Protein AF-A0A410H538-F1 (afdb_monomer)

pLDDT: mean 91.06, std 11.95, range [31.89, 98.12]

Radius of gyration: 16.41 Å; Cα contacts (8 Å, |Δi|>4): 122; chains: 1; bounding box: 39×32×47 Å

Organism: NCBI:txid265883

Foldseek 3Di:
DDDPPPLQFCLLLVPADPLCNVLLVCCLPPHDLVLLVVCLVPNNDPVSCVVHVDDRVSSNSSSLSSNLRNLLVDDDALVDDPVVLVVSVQSLCVSVVNHPDDLVVSLVVAVPRGVSSNVSSVSSVVSVVVVVVVCVVVVVD

Solvent-accessible surface area (backbone atoms only — not comparable to full-atom values): 8224 Å² total; per-residue (Å²): 132,88,74,93,72,90,55,60,34,55,54,54,57,69,70,46,60,79,91,46,48,66,62,36,51,50,49,58,73,76,47,54,71,71,53,47,52,46,27,66,74,76,48,70,54,67,84,58,51,78,74,47,101,67,56,74,70,56,51,46,55,42,41,26,24,40,48,50,27,57,56,46,65,59,85,71,47,82,87,54,55,69,69,57,54,53,48,53,51,50,50,48,22,46,51,70,73,41,70,84,57,52,70,69,54,56,38,66,76,30,47,86,80,32,55,50,48,31,51,51,52,49,46,47,51,53,40,54,51,49,53,53,52,55,34,41,76,67,68,77,99

Nearest PDB structures (foldseek):
  7ep2-assembly1_B  TM=2.975E-01  e=7.327E+00  Homo sapiens

Mean predicted aligned error: 4.79 Å

Sequence (141 aa):
MPGRNHTVEAGFLDALPASYRDAAADLLHFYRLSQLLDMRQNGVYPEVQDRFDLKPIQWFEILDAVILTKVSYFDVTTQMSPKHINKLLEITAFALHHPGAPLSEIYQLVEKDYHFFADWLKQVQEVRMEFVKHAKAKGLL

Structure (mmCIF, N/CA/C/O backbone):
data_AF-A0A410H538-F1
#
_entry.id   AF-A0A410H538-F1
#
loop_
_atom_site.group_PDB
_atom_site.id
_atom_site.type_symbol
_atom_site.label_atom_id
_atom_site.label_alt_id
_atom_site.label_comp_id
_atom_site.label_asym_id
_atom_site.label_entity_id
_atom_site.label_seq_id
_atom_site.pdbx_PDB_ins_code
_atom_site.Cartn_x
_atom_site.Cartn_y
_atom_site.Cartn_z
_atom_site.occupancy
_atom_site.B_iso_or_equiv
_atom_site.auth_seq_id
_atom_site.auth_comp_id
_atom_site.auth_asym_id
_atom_site.auth_atom_id
_atom_site.pdbx_PDB_model_num
ATOM 1 N N . MET A 1 1 ? -20.141 -11.905 -9.311 1.00 31.89 1 MET A N 1
ATOM 2 C CA . MET A 1 1 ? -20.640 -10.512 -9.339 1.00 31.89 1 MET A CA 1
ATOM 3 C C . MET A 1 1 ? -19.445 -9.595 -9.148 1.00 31.89 1 MET A C 1
ATOM 5 O O . MET A 1 1 ? -18.762 -9.789 -8.149 1.00 31.89 1 MET A O 1
ATOM 9 N N . PRO A 1 2 ? -19.130 -8.677 -10.074 1.00 41.00 2 PRO A N 1
ATOM 10 C CA . PRO A 1 2 ? -18.064 -7.709 -9.848 1.00 41.00 2 PRO A CA 1
ATOM 11 C C . PRO A 1 2 ? -18.558 -6.666 -8.832 1.00 41.00 2 PRO A C 1
ATOM 13 O O . PRO A 1 2 ? -19.659 -6.131 -8.970 1.00 41.00 2 PRO A O 1
ATOM 16 N N . GLY A 1 3 ? -17.791 -6.477 -7.757 1.00 36.59 3 GLY A N 1
ATOM 17 C CA . GLY A 1 3 ? -18.107 -5.565 -6.657 1.00 36.59 3 GLY A CA 1
ATOM 18 C C . GLY A 1 3 ? -18.143 -4.105 -7.112 1.00 36.59 3 GLY A C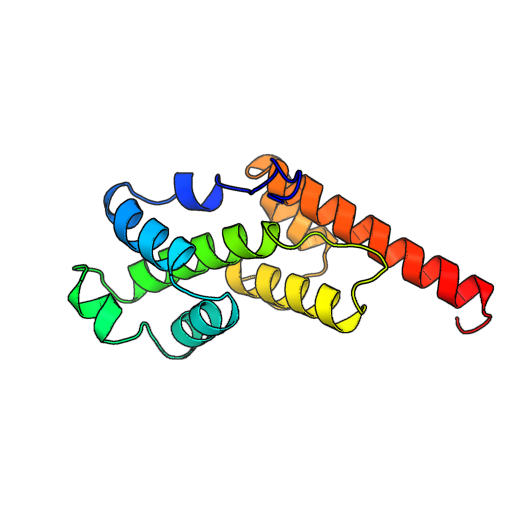 1
ATOM 19 O O . GLY A 1 3 ? -17.410 -3.703 -8.009 1.00 36.59 3 GLY A O 1
ATOM 20 N N . ARG A 1 4 ? -19.012 -3.311 -6.484 1.00 40.41 4 ARG A N 1
ATOM 21 C CA . ARG A 1 4 ? -19.274 -1.893 -6.783 1.00 40.41 4 ARG A CA 1
ATOM 22 C C . ARG A 1 4 ? -18.212 -0.930 -6.219 1.00 40.41 4 ARG A C 1
ATOM 24 O O . ARG A 1 4 ? -18.570 0.161 -5.793 1.00 40.41 4 ARG A O 1
ATOM 31 N N . ASN A 1 5 ? -16.931 -1.291 -6.231 1.00 45.12 5 ASN A N 1
ATOM 32 C CA . ASN A 1 5 ? -15.869 -0.362 -5.833 1.00 45.12 5 ASN A CA 1
ATOM 33 C C . ASN A 1 5 ? -15.210 0.208 -7.088 1.00 45.12 5 ASN A C 1
ATOM 35 O O . ASN A 1 5 ? -14.296 -0.383 -7.651 1.00 45.12 5 ASN A O 1
ATOM 39 N N . HIS A 1 6 ? -15.703 1.362 -7.538 1.00 47.62 6 HIS A N 1
ATOM 40 C CA . HIS A 1 6 ? -15.057 2.181 -8.571 1.00 47.62 6 HIS A CA 1
ATOM 41 C C . HIS A 1 6 ? -13.942 3.086 -7.997 1.00 47.62 6 HIS A C 1
ATOM 43 O O . HIS A 1 6 ? -13.542 4.043 -8.646 1.00 47.62 6 HIS A O 1
ATOM 49 N N . THR A 1 7 ? -13.455 2.817 -6.783 1.00 58.62 7 THR A N 1
ATOM 50 C CA . THR A 1 7 ? -12.530 3.676 -6.016 1.00 58.62 7 THR A CA 1
ATOM 51 C C . THR A 1 7 ? -11.195 2.985 -5.745 1.00 58.62 7 THR A C 1
ATOM 53 O O . THR A 1 7 ? -10.654 3.036 -4.646 1.00 58.62 7 THR A O 1
ATOM 56 N N . VAL A 1 8 ? -10.674 2.282 -6.747 1.00 68.06 8 VAL A N 1
ATOM 57 C CA . VAL A 1 8 ? -9.286 1.818 -6.723 1.00 68.06 8 VAL A CA 1
ATOM 58 C C . VAL A 1 8 ? -8.375 3.028 -6.920 1.00 68.06 8 VAL A C 1
ATOM 60 O O . VAL A 1 8 ? -8.522 3.737 -7.913 1.00 68.06 8 VAL A O 1
ATOM 63 N N . GLU A 1 9 ? -7.425 3.248 -6.008 1.00 77.94 9 GLU A N 1
ATOM 64 C CA . GLU A 1 9 ? -6.411 4.286 -6.202 1.00 77.94 9 GLU A CA 1
ATOM 65 C C . GLU A 1 9 ? -5.404 3.834 -7.263 1.00 77.94 9 GLU A C 1
ATOM 67 O O . GLU A 1 9 ? -4.579 2.962 -6.999 1.00 77.94 9 GLU A O 1
ATOM 72 N N . ALA A 1 10 ? -5.460 4.435 -8.451 1.00 84.50 10 ALA A N 1
ATOM 73 C CA . ALA A 1 10 ? -4.482 4.215 -9.516 1.00 84.50 10 ALA A CA 1
ATOM 74 C C . ALA A 1 10 ? -3.346 5.252 -9.505 1.00 84.50 10 ALA A C 1
ATOM 76 O O . ALA A 1 10 ? -2.314 5.020 -10.132 1.00 84.50 10 ALA A O 1
ATOM 77 N N . GLY A 1 11 ? -3.489 6.353 -8.757 1.00 87.75 11 GLY A N 1
ATOM 78 C CA . GLY A 1 11 ? -2.544 7.467 -8.752 1.00 87.75 11 GLY A CA 1
ATOM 79 C C . GLY A 1 11 ? -1.119 7.058 -8.383 1.00 87.75 11 GLY A C 1
ATOM 80 O O . GLY A 1 11 ? -0.167 7.581 -8.957 1.00 87.75 11 GLY A O 1
ATOM 81 N N . PHE A 1 12 ? -0.948 6.073 -7.491 1.00 92.88 12 PHE A N 1
ATOM 82 C CA . PHE A 1 12 ? 0.380 5.542 -7.159 1.00 92.88 12 PHE A CA 1
ATOM 83 C C . PHE A 1 12 ? 1.071 4.891 -8.363 1.00 92.88 12 PHE A C 1
ATOM 85 O O . PHE A 1 12 ? 2.285 5.000 -8.499 1.00 92.88 12 PHE A O 1
ATOM 92 N N . LEU A 1 13 ? 0.314 4.233 -9.247 1.00 93.44 13 LEU A N 1
ATOM 93 C CA . LEU A 1 13 ? 0.847 3.655 -10.484 1.00 93.44 13 LEU A CA 1
ATOM 94 C C . LEU A 1 13 ? 1.085 4.728 -11.544 1.00 93.44 13 LEU A C 1
ATOM 96 O O . LEU A 1 13 ? 2.074 4.658 -12.269 1.00 93.44 13 LEU A O 1
ATOM 100 N N . ASP A 1 14 ? 0.201 5.722 -11.624 1.00 91.38 14 ASP A N 1
ATOM 101 C CA . ASP A 1 14 ? 0.319 6.825 -12.582 1.00 91.38 14 ASP A CA 1
ATOM 102 C C . ASP A 1 14 ? 1.541 7.711 -12.307 1.00 91.38 14 ASP A C 1
ATOM 104 O O . ASP A 1 14 ? 2.120 8.268 -13.243 1.00 91.38 14 ASP A O 1
ATOM 108 N N . ALA A 1 15 ? 1.960 7.800 -11.041 1.00 92.50 15 ALA A N 1
ATOM 109 C CA . ALA A 1 15 ? 3.173 8.494 -10.620 1.00 92.50 15 ALA A CA 1
ATOM 110 C C . ALA A 1 15 ? 4.468 7.782 -11.054 1.00 92.50 15 ALA A C 1
ATOM 112 O O . ALA A 1 15 ? 5.528 8.412 -11.080 1.00 92.50 15 ALA A O 1
ATOM 113 N N . LEU A 1 16 ? 4.407 6.493 -11.415 1.00 94.19 16 LEU A N 1
ATOM 114 C CA . LEU A 1 16 ? 5.587 5.751 -11.850 1.00 94.19 16 LEU A CA 1
ATOM 115 C C . LEU A 1 16 ? 6.061 6.214 -13.241 1.00 94.19 16 LEU A C 1
ATOM 117 O O . LEU A 1 16 ? 5.247 6.463 -14.142 1.00 94.19 16 LEU A O 1
ATOM 121 N N . PRO A 1 17 ? 7.386 6.239 -13.482 1.00 94.94 17 PRO A N 1
ATOM 122 C CA . PRO A 1 17 ? 7.948 6.368 -14.820 1.00 94.94 17 PRO A CA 1
ATOM 123 C C . PRO A 1 17 ? 7.309 5.403 -15.824 1.00 94.94 17 PRO A C 1
ATOM 125 O O . PRO A 1 17 ? 7.040 4.242 -15.518 1.00 94.94 17 PRO A O 1
ATOM 128 N N . ALA A 1 18 ? 7.128 5.852 -17.070 1.00 92.38 18 ALA A N 1
ATOM 129 C CA . ALA A 1 18 ? 6.492 5.043 -18.114 1.00 92.38 18 ALA A CA 1
ATOM 130 C C . ALA A 1 18 ? 7.178 3.679 -18.331 1.00 92.38 18 ALA A C 1
ATOM 132 O O . ALA A 1 18 ? 6.498 2.695 -18.606 1.00 92.38 18 ALA A O 1
ATOM 133 N N . SER A 1 19 ? 8.500 3.607 -18.134 1.00 93.81 19 SER A N 1
ATOM 134 C CA . SER A 1 19 ? 9.291 2.370 -18.207 1.00 93.81 19 SER A CA 1
ATOM 135 C C . SER A 1 19 ? 8.901 1.309 -17.176 1.00 93.81 19 SER A C 1
ATOM 137 O O . SER A 1 19 ? 9.297 0.159 -17.318 1.00 93.81 19 SER A O 1
ATOM 139 N N . TYR A 1 20 ? 8.170 1.673 -16.121 1.00 95.56 20 TYR A N 1
ATOM 140 C CA . TYR A 1 20 ? 7.800 0.766 -15.032 1.00 95.56 20 TYR A CA 1
ATOM 141 C C . TYR A 1 20 ? 6.388 0.196 -15.181 1.00 95.56 20 TYR A C 1
ATOM 143 O O . TYR A 1 20 ? 6.026 -0.736 -14.465 1.00 95.56 20 TYR A O 1
ATOM 151 N N . ARG A 1 21 ? 5.582 0.743 -16.099 1.00 92.69 21 ARG A N 1
ATOM 152 C CA . ARG A 1 21 ? 4.146 0.447 -16.198 1.00 92.69 21 ARG A CA 1
ATOM 153 C C . ARG A 1 21 ? 3.856 -1.024 -16.467 1.00 92.69 21 ARG A C 1
ATOM 155 O O . ARG A 1 21 ? 2.969 -1.575 -15.823 1.00 92.69 21 ARG A O 1
ATOM 162 N N . ASP A 1 22 ? 4.616 -1.661 -17.354 1.00 94.19 22 ASP A N 1
ATOM 163 C CA . ASP A 1 22 ? 4.390 -3.068 -17.704 1.00 94.19 22 ASP A CA 1
ATOM 164 C C . ASP A 1 22 ? 4.688 -3.996 -16.519 1.00 94.19 22 ASP A C 1
ATOM 166 O O . ASP A 1 22 ? 3.894 -4.882 -16.205 1.00 94.19 22 ASP A O 1
ATOM 170 N N . ALA A 1 23 ? 5.786 -3.740 -15.804 1.00 96.50 23 ALA A N 1
ATOM 171 C CA . ALA A 1 23 ? 6.146 -4.481 -14.598 1.00 96.50 23 ALA A CA 1
ATOM 172 C C . ALA A 1 23 ? 5.127 -4.257 -13.469 1.00 96.50 23 ALA A C 1
ATOM 174 O O . ALA A 1 23 ? 4.705 -5.205 -12.807 1.00 96.50 23 ALA A O 1
ATOM 175 N N . ALA A 1 24 ? 4.681 -3.013 -13.273 1.00 96.75 24 ALA A N 1
ATOM 176 C CA . ALA A 1 24 ? 3.672 -2.675 -12.277 1.00 96.75 24 ALA A CA 1
ATOM 177 C C . ALA A 1 24 ? 2.319 -3.342 -12.577 1.00 96.75 24 ALA A C 1
ATOM 179 O O . ALA A 1 24 ? 1.691 -3.900 -11.676 1.00 96.75 24 ALA A O 1
ATOM 180 N N . ALA A 1 25 ? 1.886 -3.332 -13.842 1.00 94.56 25 ALA A N 1
ATOM 181 C CA . ALA A 1 25 ? 0.653 -3.977 -14.280 1.00 94.56 25 ALA A CA 1
ATOM 182 C C . ALA A 1 25 ? 0.706 -5.501 -14.095 1.00 94.56 25 ALA A C 1
ATOM 184 O O . ALA A 1 25 ? -0.260 -6.091 -13.605 1.00 94.56 25 ALA A O 1
ATOM 185 N N . ASP A 1 26 ? 1.837 -6.131 -14.427 1.00 95.50 26 ASP A N 1
ATOM 186 C CA . ASP A 1 26 ? 2.047 -7.567 -14.229 1.00 95.50 26 ASP A CA 1
ATOM 187 C C . ASP A 1 26 ? 1.950 -7.948 -12.743 1.00 95.50 26 ASP A C 1
ATOM 189 O O . ASP A 1 26 ? 1.163 -8.820 -12.361 1.00 95.50 26 ASP A O 1
ATOM 193 N N . LEU A 1 27 ? 2.663 -7.213 -11.884 1.00 97.12 27 LEU A N 1
ATOM 194 C CA . LEU A 1 27 ? 2.630 -7.410 -10.436 1.00 97.12 27 LEU A CA 1
ATOM 195 C C . LEU A 1 27 ? 1.221 -7.228 -9.859 1.00 97.12 27 LEU A C 1
ATOM 197 O O . LEU A 1 27 ? 0.755 -8.048 -9.062 1.00 97.12 27 LEU A O 1
ATOM 201 N N . LEU A 1 28 ? 0.518 -6.179 -10.285 1.00 95.62 28 LEU A N 1
ATOM 202 C CA . LEU A 1 28 ? -0.836 -5.883 -9.829 1.00 95.62 28 LEU A CA 1
ATOM 203 C C . LEU A 1 28 ? -1.824 -6.996 -10.203 1.00 95.62 28 LEU A C 1
ATOM 205 O O . LEU A 1 28 ? -2.681 -7.362 -9.388 1.00 95.62 28 LEU A O 1
ATOM 209 N N . HIS A 1 29 ? -1.696 -7.535 -11.417 1.00 94.25 29 HIS A N 1
ATOM 210 C CA . HIS A 1 29 ? -2.624 -8.510 -11.973 1.00 94.25 29 HIS A CA 1
ATOM 211 C C . HIS A 1 29 ? -2.388 -9.928 -11.436 1.00 94.25 29 HIS A C 1
ATOM 213 O O . HIS A 1 29 ? -3.346 -10.608 -11.061 1.00 94.25 29 HIS A O 1
ATOM 219 N N . PHE A 1 30 ? -1.131 -10.374 -11.362 1.00 95.88 30 PHE A N 1
ATOM 220 C CA . PHE A 1 30 ? -0.815 -11.785 -11.117 1.00 95.88 30 PHE A CA 1
ATOM 221 C C . PHE A 1 30 ? -0.444 -12.123 -9.668 1.00 95.88 30 PHE A C 1
ATOM 223 O O . PHE A 1 30 ? -0.555 -13.285 -9.273 1.00 95.88 30 PHE A O 1
ATOM 230 N N . TYR A 1 31 ? -0.066 -11.143 -8.841 1.00 97.06 31 TYR A N 1
ATOM 231 C CA . TYR A 1 31 ? 0.491 -11.415 -7.511 1.00 97.06 31 TYR A CA 1
ATOM 232 C C . TYR A 1 31 ? -0.419 -10.940 -6.385 1.00 97.06 31 TYR A C 1
ATOM 234 O O . TYR A 1 31 ? -1.005 -9.862 -6.423 1.00 97.06 31 TYR A O 1
ATOM 242 N N . ARG A 1 32 ? -0.566 -11.747 -5.331 1.00 96.50 32 ARG A N 1
ATOM 243 C CA . ARG A 1 32 ? -1.333 -11.386 -4.124 1.00 96.50 32 ARG A CA 1
ATOM 244 C C . ARG A 1 32 ? -0.556 -10.391 -3.262 1.00 96.50 32 ARG A C 1
ATOM 246 O O . ARG A 1 32 ? 0.667 -10.394 -3.274 1.00 96.50 32 ARG A O 1
ATOM 253 N N . LEU A 1 33 ? -1.261 -9.623 -2.424 1.00 96.69 33 LEU A N 1
ATOM 254 C CA . LEU A 1 33 ? -0.632 -8.657 -1.509 1.00 96.69 33 LEU A CA 1
ATOM 255 C C . LEU A 1 33 ? 0.462 -9.295 -0.634 1.00 96.69 33 LEU A C 1
ATOM 257 O O . LEU A 1 33 ? 1.520 -8.709 -0.451 1.00 96.69 33 LEU A O 1
ATOM 261 N N . SER A 1 34 ? 0.251 -10.523 -0.154 1.00 96.44 34 SER A N 1
ATOM 262 C CA . SER A 1 34 ? 1.260 -11.254 0.620 1.00 96.44 34 SER A CA 1
ATOM 263 C C . SER A 1 34 ? 2.536 -11.554 -0.172 1.00 96.44 34 SER A C 1
ATOM 265 O O . SER A 1 34 ? 3.618 -11.484 0.392 1.00 96.44 34 SER A O 1
ATOM 267 N N . GLN A 1 35 ? 2.416 -11.871 -1.465 1.00 97.88 35 GLN A N 1
ATOM 268 C CA . GLN A 1 35 ? 3.563 -12.140 -2.340 1.00 97.88 35 GLN A CA 1
ATOM 269 C C . GLN A 1 35 ? 4.304 -10.845 -2.681 1.00 97.88 35 GLN A C 1
ATOM 271 O O . GLN A 1 35 ? 5.525 -10.82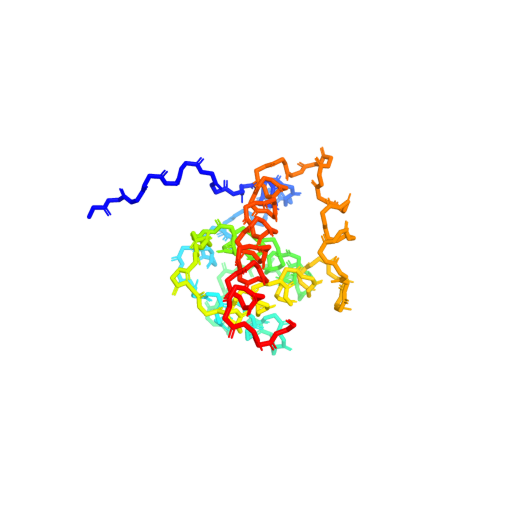8 -2.712 1.00 97.88 35 GLN A O 1
ATOM 276 N N . LEU A 1 36 ? 3.573 -9.744 -2.879 1.00 98.12 36 LEU A N 1
ATOM 277 C C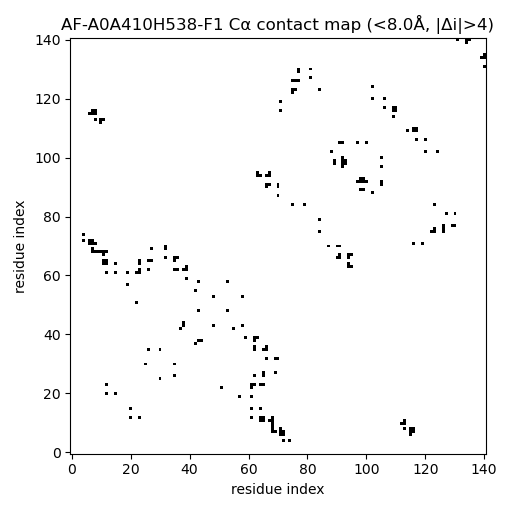A . LEU A 1 36 ? 4.176 -8.425 -3.087 1.00 98.12 36 LEU A CA 1
ATOM 278 C C . LEU A 1 36 ? 4.998 -7.986 -1.868 1.00 98.12 36 LEU A C 1
ATOM 280 O O . LEU A 1 36 ? 6.114 -7.503 -2.022 1.00 98.12 36 LEU A O 1
ATOM 284 N N . LEU A 1 37 ? 4.477 -8.203 -0.657 1.00 97.25 37 LEU A N 1
ATOM 285 C CA . LEU A 1 37 ? 5.201 -7.917 0.585 1.00 97.25 37 LEU A CA 1
ATOM 286 C C . LEU A 1 37 ? 6.451 -8.780 0.745 1.00 97.25 37 LEU A C 1
ATOM 288 O O . LEU A 1 37 ? 7.492 -8.270 1.148 1.00 97.25 37 LEU A O 1
ATOM 292 N N . ASP A 1 38 ? 6.347 -10.065 0.417 1.00 97.69 38 ASP A N 1
ATOM 293 C CA . ASP A 1 38 ? 7.482 -10.985 0.428 1.00 97.69 38 ASP A CA 1
ATOM 294 C C . ASP A 1 38 ? 8.572 -10.524 -0.550 1.00 97.69 38 ASP A C 1
ATOM 296 O O . ASP A 1 38 ? 9.714 -10.322 -0.143 1.00 97.69 38 ASP A O 1
ATOM 300 N N . MET A 1 39 ? 8.203 -10.205 -1.796 1.00 97.50 39 MET A N 1
ATOM 301 C CA . MET A 1 39 ? 9.134 -9.649 -2.784 1.00 97.50 39 MET A CA 1
ATOM 302 C C . MET A 1 39 ? 9.758 -8.325 -2.330 1.00 97.50 39 MET A C 1
ATOM 304 O O . MET A 1 39 ? 10.930 -8.055 -2.589 1.00 97.50 39 MET A O 1
ATOM 308 N N . ARG A 1 40 ? 8.996 -7.49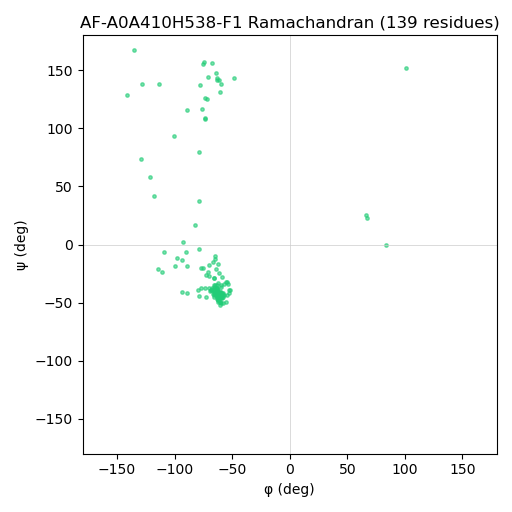6 -1.612 1.00 96.25 40 ARG A N 1
ATOM 309 C CA . ARG A 1 40 ? 9.476 -6.210 -1.101 1.00 96.25 40 ARG A CA 1
ATOM 310 C C . ARG A 1 40 ? 10.497 -6.344 0.029 1.00 96.25 40 ARG A C 1
ATOM 312 O O . ARG A 1 40 ? 11.323 -5.445 0.195 1.00 96.25 40 ARG A O 1
ATOM 319 N N . GLN A 1 41 ? 10.440 -7.435 0.791 1.00 94.75 41 GLN A N 1
ATOM 320 C CA . GLN A 1 41 ? 11.342 -7.715 1.912 1.00 94.75 41 GLN A CA 1
ATOM 321 C C . GLN A 1 41 ? 12.546 -8.564 1.496 1.00 94.75 41 GLN A C 1
ATOM 323 O O . GLN A 1 41 ? 13.663 -8.293 1.929 1.00 94.75 41 GLN A O 1
ATOM 328 N N . ASN A 1 42 ? 12.318 -9.565 0.647 1.00 95.44 42 ASN A N 1
ATOM 329 C CA . ASN A 1 42 ? 13.289 -10.612 0.329 1.00 95.44 42 ASN A CA 1
ATOM 330 C C . ASN A 1 42 ? 13.866 -10.499 -1.091 1.00 95.44 42 ASN A C 1
ATOM 332 O O . ASN A 1 42 ? 14.809 -11.211 -1.429 1.00 95.44 42 ASN A O 1
ATOM 336 N N . GLY A 1 43 ? 13.341 -9.580 -1.904 1.00 94.38 43 GLY A N 1
ATOM 337 C CA . GLY A 1 43 ? 13.702 -9.416 -3.307 1.00 94.38 43 GLY A CA 1
ATOM 338 C C . GLY A 1 43 ? 12.669 -10.035 -4.248 1.00 94.38 43 GLY A C 1
ATOM 339 O O . GLY A 1 43 ? 11.961 -10.981 -3.909 1.00 94.38 43 GLY A O 1
ATOM 340 N N . VAL A 1 44 ? 12.574 -9.467 -5.450 1.00 95.75 44 VAL A N 1
ATOM 341 C CA . VAL A 1 44 ? 11.628 -9.901 -6.488 1.00 95.75 44 VAL A CA 1
ATOM 342 C C . VAL A 1 44 ? 11.933 -11.330 -6.925 1.00 95.75 44 VAL A C 1
ATOM 344 O O . VAL A 1 44 ? 13.104 -11.690 -7.047 1.00 95.75 44 VAL A O 1
ATOM 347 N N . TYR A 1 45 ? 10.896 -12.129 -7.180 1.00 95.06 45 TYR A N 1
ATOM 348 C CA . TYR A 1 45 ? 11.082 -13.512 -7.608 1.00 95.06 45 TYR A CA 1
ATOM 349 C C . TYR A 1 45 ? 11.846 -13.601 -8.940 1.00 95.06 45 TYR A C 1
ATOM 351 O O . TYR A 1 45 ? 11.609 -12.765 -9.819 1.00 95.06 45 TYR A O 1
ATOM 359 N N . PRO A 1 46 ? 12.743 -14.592 -9.116 1.00 93.00 46 PRO A N 1
ATOM 360 C CA . PRO A 1 46 ? 13.572 -14.705 -10.318 1.00 93.00 46 PRO A CA 1
ATOM 361 C C . PRO A 1 46 ? 12.764 -14.678 -11.620 1.00 93.00 46 PRO A C 1
ATOM 363 O O . PRO A 1 46 ? 13.103 -13.943 -12.541 1.00 93.00 46 PRO A O 1
ATOM 366 N N . GLU A 1 47 ? 11.623 -15.372 -11.661 1.00 91.06 47 GLU A N 1
ATOM 367 C CA . GLU A 1 47 ? 10.759 -15.432 -12.842 1.00 91.06 47 GLU A CA 1
ATOM 368 C C . GLU A 1 47 ? 10.149 -14.080 -13.246 1.00 91.06 47 GLU A C 1
ATOM 370 O O . GLU A 1 47 ? 9.726 -13.909 -14.389 1.00 91.06 47 GLU A O 1
ATOM 375 N N . VAL A 1 48 ? 10.084 -13.120 -12.320 1.00 92.62 48 VAL A N 1
ATOM 376 C CA . VAL A 1 48 ? 9.640 -11.749 -12.597 1.00 92.62 48 VAL A CA 1
ATOM 377 C C . VAL A 1 48 ? 10.823 -10.886 -13.015 1.00 92.62 48 VAL A C 1
ATOM 379 O O . VAL A 1 48 ? 10.698 -10.110 -13.961 1.00 92.62 48 VAL A O 1
ATOM 382 N N . GLN A 1 49 ? 11.972 -11.034 -12.346 1.00 91.56 49 GLN A N 1
ATOM 383 C CA . GLN A 1 49 ? 13.187 -10.285 -12.680 1.00 91.56 49 GLN A CA 1
ATOM 384 C C . GLN A 1 49 ? 13.618 -10.535 -14.128 1.00 91.56 49 GLN A C 1
ATOM 386 O O . GLN A 1 49 ? 13.923 -9.587 -14.840 1.00 91.56 49 GLN A O 1
ATOM 391 N N . ASP A 1 50 ? 13.552 -11.782 -14.595 1.00 91.44 50 ASP A N 1
ATOM 392 C CA . ASP A 1 50 ? 13.988 -12.155 -15.947 1.00 91.44 50 ASP A CA 1
ATOM 393 C C . ASP A 1 50 ? 13.116 -11.550 -17.066 1.00 91.44 50 ASP A C 1
ATOM 395 O O . ASP A 1 50 ? 13.505 -11.544 -18.235 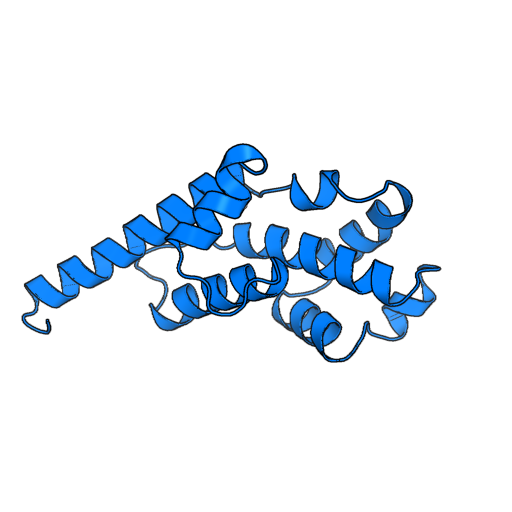1.00 91.44 50 ASP A O 1
ATOM 399 N N . ARG A 1 51 ? 11.924 -11.034 -16.733 1.00 92.62 51 ARG A N 1
ATOM 400 C CA . ARG A 1 51 ? 10.975 -10.459 -17.701 1.00 92.62 51 ARG A CA 1
ATOM 401 C C . ARG A 1 51 ? 11.190 -8.970 -17.952 1.00 92.62 51 ARG A C 1
ATOM 403 O O . ARG A 1 51 ? 10.694 -8.464 -18.958 1.00 92.62 51 ARG A O 1
ATOM 410 N N . PHE A 1 52 ? 11.891 -8.271 -17.059 1.00 93.81 52 PHE A N 1
ATOM 411 C CA . PHE A 1 52 ? 12.036 -6.818 -17.111 1.00 93.81 52 PHE A CA 1
ATOM 412 C C . PHE A 1 52 ? 13.450 -6.392 -16.712 1.00 93.81 52 PHE A C 1
ATOM 414 O O . PHE A 1 52 ? 13.937 -6.747 -15.642 1.00 93.81 52 PHE A O 1
ATOM 421 N N . ASP A 1 53 ? 14.090 -5.565 -17.539 1.00 92.62 53 ASP A N 1
ATOM 422 C CA . ASP A 1 53 ? 15.424 -5.024 -17.256 1.00 92.62 53 ASP A CA 1
ATOM 423 C C . ASP A 1 53 ? 15.342 -3.862 -16.249 1.00 92.62 53 ASP A C 1
ATOM 425 O O . ASP A 1 53 ? 15.306 -2.683 -16.610 1.00 92.62 53 ASP A O 1
ATOM 429 N N . LEU A 1 54 ? 15.222 -4.212 -14.965 1.00 94.81 54 LEU A N 1
ATOM 430 C CA . LEU A 1 54 ? 15.042 -3.279 -13.855 1.00 94.81 54 LEU A CA 1
ATOM 431 C C . LEU A 1 54 ? 16.055 -3.535 -12.738 1.00 94.81 54 LEU A C 1
ATOM 433 O O . LEU A 1 54 ? 16.309 -4.663 -12.315 1.00 94.81 54 LEU A O 1
ATOM 437 N N . LYS A 1 55 ? 16.597 -2.447 -12.194 1.00 94.75 55 LYS A N 1
ATOM 438 C CA . LYS A 1 55 ? 17.492 -2.466 -11.035 1.00 94.75 55 LYS A CA 1
ATOM 439 C C . LYS A 1 55 ? 16.702 -2.709 -9.744 1.00 94.75 55 LYS A C 1
ATOM 441 O O . LYS A 1 55 ? 15.547 -2.294 -9.650 1.00 94.75 55 LYS A O 1
ATOM 446 N N . PRO A 1 56 ? 17.342 -3.244 -8.687 1.00 92.25 56 PRO A N 1
ATOM 447 C CA . PRO A 1 56 ? 16.678 -3.507 -7.407 1.00 92.25 56 PRO A CA 1
ATOM 448 C C . PRO A 1 56 ? 15.918 -2.308 -6.817 1.00 92.25 56 PRO A C 1
ATOM 450 O O . PRO A 1 56 ? 14.820 -2.467 -6.296 1.00 92.25 56 PRO A O 1
ATOM 453 N N . ILE A 1 57 ? 16.466 -1.094 -6.939 1.00 93.88 57 ILE A N 1
ATOM 454 C CA . ILE A 1 57 ? 15.802 0.119 -6.439 1.00 93.88 57 ILE A CA 1
ATOM 455 C C . ILE A 1 57 ? 14.498 0.428 -7.190 1.00 93.88 57 ILE A C 1
ATOM 457 O O . ILE A 1 57 ? 13.521 0.834 -6.573 1.00 93.88 57 ILE A O 1
ATOM 461 N N . GLN A 1 58 ? 14.467 0.170 -8.500 1.00 96.75 58 GLN A N 1
ATOM 462 C CA . GLN A 1 58 ? 13.292 0.395 -9.344 1.00 96.75 58 GLN A CA 1
ATOM 463 C C . GLN A 1 58 ? 12.202 -0.621 -8.999 1.00 96.75 58 GLN A C 1
ATOM 465 O O . GLN A 1 58 ? 11.029 -0.279 -8.918 1.00 96.75 58 GLN A O 1
ATOM 470 N N . TRP A 1 59 ? 12.598 -1.862 -8.704 1.00 97.00 59 TRP A N 1
ATOM 471 C CA . TRP A 1 59 ? 11.677 -2.883 -8.217 1.00 97.00 59 TRP A CA 1
ATOM 472 C C . TRP A 1 59 ? 11.002 -2.505 -6.903 1.00 97.00 59 TRP A C 1
ATOM 474 O O . TRP A 1 59 ? 9.805 -2.732 -6.754 1.00 97.00 59 TRP A O 1
ATOM 484 N N . PHE A 1 60 ? 11.741 -1.929 -5.955 1.00 96.06 60 PHE A N 1
ATOM 485 C CA . PHE A 1 60 ? 11.159 -1.501 -4.684 1.00 96.06 60 PHE A CA 1
ATOM 486 C C . PHE A 1 60 ? 10.160 -0.360 -4.862 1.00 96.06 60 PHE A C 1
ATOM 488 O O . PHE A 1 60 ? 9.073 -0.443 -4.302 1.00 96.06 60 PHE A O 1
ATOM 495 N N . GLU A 1 61 ? 10.472 0.620 -5.709 1.00 96.94 61 GLU A N 1
ATOM 496 C CA . GLU A 1 61 ? 9.550 1.708 -6.057 1.00 96.94 61 GLU A CA 1
ATOM 497 C C . GLU A 1 61 ? 8.248 1.177 -6.680 1.00 96.94 61 GLU A C 1
ATOM 499 O O . GLU A 1 61 ? 7.148 1.543 -6.265 1.00 96.94 61 GLU A O 1
ATOM 504 N N . ILE A 1 62 ? 8.364 0.239 -7.626 1.00 97.81 62 ILE A N 1
ATOM 505 C CA . ILE A 1 62 ? 7.210 -0.412 -8.256 1.00 97.81 62 ILE A CA 1
ATOM 506 C C . ILE A 1 62 ? 6.390 -1.187 -7.226 1.00 97.81 62 ILE A C 1
ATOM 508 O O . ILE A 1 62 ? 5.166 -1.074 -7.193 1.00 97.81 62 ILE A O 1
ATOM 512 N N . LEU A 1 63 ? 7.048 -1.991 -6.390 1.00 98.12 63 LEU A N 1
ATOM 513 C CA . LEU A 1 63 ? 6.375 -2.795 -5.376 1.00 98.12 63 LEU A CA 1
ATOM 514 C C . LEU A 1 63 ? 5.621 -1.915 -4.382 1.00 98.12 63 LEU A C 1
ATOM 516 O O . LEU A 1 63 ? 4.479 -2.237 -4.073 1.00 98.12 63 LEU A O 1
ATOM 520 N N . ASP A 1 64 ? 6.210 -0.810 -3.928 1.00 97.88 64 ASP A N 1
ATOM 521 C CA . ASP A 1 64 ? 5.563 0.114 -2.994 1.00 97.88 64 ASP A CA 1
ATOM 522 C C . ASP A 1 64 ? 4.289 0.720 -3.614 1.00 97.88 64 ASP A C 1
ATOM 524 O O . ASP A 1 64 ? 3.212 0.653 -3.012 1.00 97.88 64 ASP A O 1
ATOM 528 N N . ALA A 1 65 ? 4.353 1.172 -4.871 1.00 97.44 65 ALA A N 1
ATOM 529 C CA . ALA A 1 65 ? 3.189 1.685 -5.596 1.00 97.44 65 ALA A CA 1
ATOM 530 C C . ALA A 1 65 ? 2.091 0.624 -5.822 1.00 97.44 65 ALA A C 1
ATOM 532 O O . ALA A 1 65 ? 0.900 0.888 -5.617 1.00 97.44 65 ALA A O 1
ATOM 533 N N . VAL A 1 66 ? 2.470 -0.599 -6.210 1.00 97.69 66 VAL A N 1
ATOM 534 C CA . VAL A 1 66 ? 1.524 -1.707 -6.431 1.00 97.69 66 VAL A CA 1
ATOM 535 C C . VAL A 1 66 ? 0.903 -2.171 -5.111 1.00 97.69 66 VAL A C 1
ATOM 537 O O . VAL A 1 66 ? -0.296 -2.455 -5.067 1.00 97.69 66 VAL A O 1
ATOM 540 N N . ILE A 1 67 ? 1.678 -2.221 -4.024 1.00 98.00 67 ILE A N 1
ATOM 541 C CA . ILE A 1 67 ? 1.187 -2.550 -2.681 1.00 98.00 67 ILE A CA 1
ATOM 542 C C . ILE A 1 67 ? 0.130 -1.534 -2.250 1.00 98.00 67 ILE A C 1
ATOM 544 O O . ILE A 1 67 ? -0.972 -1.947 -1.886 1.00 98.00 67 ILE A O 1
ATOM 548 N N . LEU A 1 68 ? 0.422 -0.233 -2.335 1.00 97.12 68 LEU A N 1
ATOM 549 C CA . LEU A 1 68 ? -0.513 0.829 -1.944 1.00 97.12 68 LEU A CA 1
ATOM 550 C C . LEU A 1 68 ? -1.800 0.777 -2.767 1.00 97.12 68 LEU A C 1
AT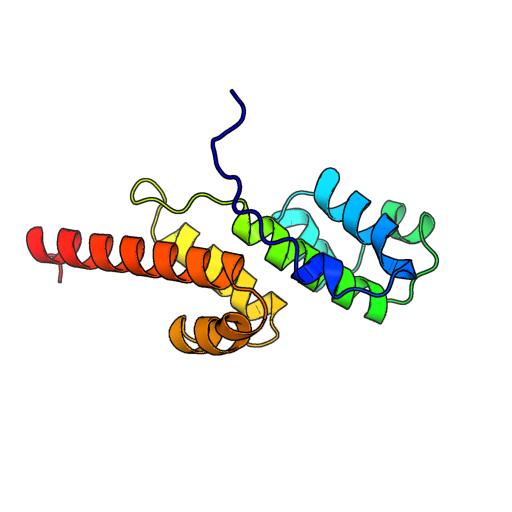OM 552 O O . LEU A 1 68 ? -2.900 0.751 -2.211 1.00 97.12 68 LEU A O 1
ATOM 556 N N . THR A 1 69 ? -1.662 0.629 -4.083 1.00 95.38 69 THR A N 1
ATOM 557 C CA . THR A 1 69 ? -2.799 0.434 -4.988 1.00 95.38 69 THR A CA 1
ATOM 558 C C . THR A 1 69 ? -3.648 -0.758 -4.550 1.00 95.38 69 THR A C 1
ATOM 560 O O . THR A 1 69 ? -4.859 -0.638 -4.380 1.00 95.38 69 THR A O 1
ATOM 563 N N . LYS A 1 70 ? -3.029 -1.912 -4.286 1.00 95.06 70 LYS A N 1
ATOM 564 C CA . LYS A 1 70 ? -3.734 -3.153 -3.945 1.00 95.06 70 LYS A CA 1
ATOM 565 C C . LYS A 1 70 ? -4.339 -3.148 -2.542 1.00 95.06 70 LYS A C 1
ATOM 567 O O . LYS A 1 70 ? -5.334 -3.832 -2.317 1.00 95.06 70 LYS A O 1
ATOM 572 N N . VAL A 1 71 ? -3.789 -2.374 -1.607 1.00 95.19 71 VAL A N 1
ATOM 573 C CA . VAL A 1 71 ? -4.412 -2.146 -0.294 1.00 95.19 71 VAL A CA 1
ATOM 574 C C . VAL A 1 71 ? -5.760 -1.437 -0.449 1.00 95.19 71 VAL A C 1
ATOM 576 O O . VAL A 1 71 ? -6.724 -1.838 0.201 1.00 95.19 71 VAL A O 1
ATOM 579 N N . SER A 1 72 ? -5.874 -0.478 -1.372 1.00 92.75 72 SER A N 1
ATOM 580 C CA . SER A 1 72 ? -7.147 0.216 -1.632 1.00 92.75 72 SER A CA 1
ATOM 581 C C . SER A 1 72 ? -8.252 -0.691 -2.202 1.00 92.75 72 SER A C 1
ATOM 583 O O . SER A 1 72 ? -9.421 -0.320 -2.203 1.00 92.75 72 SER A O 1
ATOM 585 N N . TYR A 1 73 ? -7.919 -1.913 -2.644 1.00 91.81 73 TYR A N 1
ATOM 586 C CA . TYR A 1 73 ? -8.904 -2.866 -3.179 1.00 91.81 73 TYR A CA 1
ATOM 587 C C . TYR A 1 73 ? -9.735 -3.507 -2.063 1.00 91.81 73 TYR A C 1
ATOM 589 O O . TYR A 1 73 ? -10.799 -4.072 -2.326 1.00 91.81 73 TYR A O 1
ATOM 597 N N . PHE A 1 74 ? -9.234 -3.482 -0.825 1.00 92.38 74 PHE A N 1
ATOM 598 C CA . PHE A 1 74 ? -9.930 -4.060 0.313 1.00 92.38 74 PHE A CA 1
ATOM 599 C C . PHE A 1 74 ? -11.066 -3.138 0.741 1.00 92.38 74 PHE A C 1
ATOM 601 O O . PHE A 1 74 ? -10.831 -2.028 1.215 1.00 92.38 74 PHE A O 1
ATOM 608 N N . ASP A 1 75 ? -12.295 -3.635 0.626 1.00 91.00 75 ASP A N 1
ATOM 609 C CA . ASP A 1 75 ? -13.460 -2.975 1.202 1.00 91.00 75 ASP A CA 1
ATOM 610 C C . ASP A 1 75 ? -13.452 -3.157 2.725 1.00 91.00 75 ASP A C 1
ATOM 612 O O . ASP A 1 75 ? -13.626 -4.266 3.248 1.00 91.00 75 ASP A O 1
ATOM 616 N N . VAL A 1 76 ? -13.176 -2.071 3.443 1.00 92.19 76 VAL A N 1
ATOM 617 C CA . VAL A 1 76 ? -13.052 -2.097 4.899 1.00 92.19 76 VAL A CA 1
ATOM 618 C C . VAL A 1 76 ? -14.421 -1.859 5.515 1.00 92.19 76 VAL A C 1
ATOM 620 O O . VAL A 1 76 ? -15.017 -0.795 5.379 1.00 92.19 76 VAL A O 1
ATOM 623 N N . THR A 1 77 ? -14.918 -2.872 6.221 1.00 93.12 77 THR A N 1
ATOM 624 C CA . THR A 1 77 ? -16.231 -2.864 6.874 1.00 93.12 77 THR A CA 1
ATOM 625 C C . THR A 1 77 ? -16.128 -3.424 8.290 1.00 93.12 77 THR A C 1
ATOM 627 O O . THR A 1 77 ? -15.140 -4.070 8.650 1.00 93.12 77 THR A O 1
ATOM 630 N N . THR A 1 78 ? -17.173 -3.251 9.099 1.00 90.81 78 THR A N 1
ATOM 631 C CA . THR A 1 78 ? -17.253 -3.809 10.463 1.00 90.81 78 THR A CA 1
ATOM 632 C C . THR A 1 78 ? -17.285 -5.336 10.529 1.00 90.81 78 THR A C 1
ATOM 634 O O . THR A 1 78 ? -17.134 -5.905 11.609 1.00 90.81 78 THR A O 1
ATOM 637 N N . GLN A 1 79 ? -17.440 -6.021 9.392 1.00 90.88 79 GLN A N 1
ATOM 638 C CA . GLN A 1 79 ? -17.312 -7.479 9.308 1.00 90.88 79 GLN A CA 1
ATOM 639 C C . GLN A 1 79 ? -15.843 -7.931 9.320 1.00 90.88 79 GLN A C 1
ATOM 641 O O . GLN A 1 79 ? -15.545 -9.083 9.640 1.00 90.88 79 GLN A O 1
ATOM 646 N N . MET A 1 80 ? -14.910 -7.035 8.984 1.00 92.81 80 MET A N 1
ATOM 647 C CA . MET A 1 80 ? -13.481 -7.311 9.031 1.00 92.81 80 MET A CA 1
ATOM 648 C C . MET A 1 80 ? -12.966 -7.231 10.472 1.00 92.81 80 MET A C 1
ATOM 650 O O . MET A 1 80 ? -13.294 -6.312 11.215 1.00 92.81 80 MET A O 1
ATOM 654 N N . SER A 1 81 ? -12.109 -8.171 10.881 1.00 92.81 81 SER A N 1
ATOM 655 C CA . SER A 1 81 ? -11.523 -8.113 12.226 1.00 92.81 81 SER A CA 1
ATOM 656 C C . SER A 1 81 ? -10.642 -6.860 12.408 1.00 92.81 81 SER A C 1
ATOM 658 O O . SER A 1 81 ? -9.882 -6.521 11.492 1.00 92.81 81 SER A O 1
ATOM 660 N N . PRO A 1 82 ? -10.630 -6.221 13.598 1.00 92.25 82 PRO A N 1
ATOM 661 C CA . PRO A 1 82 ? -9.744 -5.086 13.875 1.00 92.25 82 PRO A CA 1
ATOM 662 C C . PRO A 1 82 ? -8.262 -5.393 13.623 1.00 92.25 82 PRO A C 1
ATOM 664 O O . PRO A 1 82 ? -7.510 -4.528 13.180 1.00 92.25 82 PRO A O 1
ATOM 667 N N . LYS A 1 83 ? -7.843 -6.647 13.844 1.00 93.94 83 LYS A N 1
ATOM 668 C CA . LYS A 1 83 ? -6.481 -7.115 13.560 1.00 93.94 83 LYS A CA 1
ATOM 669 C C . LYS A 1 83 ? -6.134 -7.002 12.072 1.00 93.94 83 LYS A C 1
ATOM 671 O O . LYS A 1 83 ? -5.030 -6.583 11.746 1.00 93.94 83 LYS A O 1
ATOM 676 N N . HIS A 1 84 ? -7.053 -7.364 11.176 1.00 94.31 84 HIS A N 1
ATOM 677 C CA . HIS A 1 84 ? -6.820 -7.256 9.732 1.00 94.31 84 HIS A CA 1
ATOM 678 C C . HIS A 1 84 ? -6.765 -5.797 9.275 1.00 94.31 84 HIS A C 1
ATOM 680 O O . HIS A 1 84 ? -5.886 -5.451 8.494 1.00 94.31 84 HIS A O 1
ATOM 686 N N . ILE A 1 85 ? -7.626 -4.934 9.821 1.00 94.88 85 ILE A N 1
ATOM 687 C CA . ILE A 1 85 ? -7.608 -3.495 9.518 1.00 94.88 85 ILE A CA 1
ATOM 688 C C . ILE A 1 85 ? -6.284 -2.870 9.957 1.00 94.88 85 ILE A C 1
ATOM 690 O O . ILE A 1 85 ? -5.631 -2.189 9.171 1.00 94.88 85 ILE A O 1
ATOM 694 N N . ASN A 1 86 ? -5.840 -3.151 11.185 1.00 94.75 86 ASN A N 1
ATOM 695 C CA . ASN A 1 86 ? -4.544 -2.673 11.663 1.00 94.75 86 ASN A CA 1
ATOM 696 C C . ASN A 1 86 ? -3.401 -3.189 10.783 1.00 94.75 86 ASN A C 1
ATOM 698 O O . ASN A 1 86 ? -2.473 -2.442 10.496 1.00 94.75 86 ASN A O 1
ATOM 702 N N . LYS A 1 87 ? -3.492 -4.432 10.288 1.00 95.69 87 LYS A N 1
ATOM 703 C CA . LYS A 1 87 ? -2.475 -4.974 9.388 1.00 95.69 87 LYS A CA 1
ATOM 704 C C . LYS A 1 87 ? -2.433 -4.254 8.040 1.00 95.69 87 LYS A C 1
ATOM 706 O O . LYS A 1 87 ? -1.343 -4.009 7.534 1.00 95.69 87 LYS A O 1
ATOM 711 N N . LEU A 1 88 ? -3.586 -3.894 7.476 1.00 96.06 88 LEU A N 1
ATOM 712 C CA . LEU A 1 88 ? -3.644 -3.071 6.265 1.00 96.06 88 LEU A CA 1
ATOM 713 C C . LEU A 1 88 ? -2.985 -1.706 6.499 1.00 96.06 88 LEU A C 1
ATOM 715 O O . LEU A 1 88 ? -2.181 -1.284 5.678 1.00 96.06 88 LEU A O 1
ATOM 719 N N . LEU A 1 89 ? -3.233 -1.071 7.649 1.00 96.38 89 LEU A N 1
ATOM 720 C CA . LEU A 1 89 ? -2.590 0.198 8.006 1.00 96.38 89 LEU A CA 1
ATOM 721 C C . LEU A 1 89 ? -1.073 0.072 8.190 1.00 96.38 89 LEU A C 1
ATOM 723 O O . LEU A 1 89 ? -0.336 0.929 7.716 1.00 96.38 89 LEU A O 1
ATOM 727 N N . GLU A 1 90 ? -0.595 -1.000 8.827 1.00 96.50 90 GLU A N 1
ATOM 728 C CA . GLU A 1 90 ? 0.843 -1.287 8.931 1.00 96.50 90 GLU A CA 1
ATOM 729 C C . GLU A 1 90 ? 1.492 -1.448 7.551 1.00 96.50 90 GLU A C 1
ATOM 731 O O . GLU A 1 90 ? 2.595 -0.954 7.330 1.00 96.50 90 GLU A O 1
ATOM 736 N N . ILE A 1 91 ? 0.815 -2.136 6.626 1.00 97.50 91 ILE A N 1
ATOM 737 C CA . ILE A 1 91 ? 1.292 -2.331 5.252 1.00 97.50 91 ILE A CA 1
ATOM 738 C C . ILE A 1 91 ? 1.340 -0.995 4.505 1.00 97.50 91 ILE A C 1
ATOM 740 O O . ILE A 1 91 ? 2.344 -0.704 3.861 1.00 97.50 91 ILE A O 1
ATOM 744 N N . THR A 1 92 ? 0.297 -0.170 4.626 1.00 97.00 92 THR A N 1
ATOM 745 C CA . THR A 1 92 ? 0.268 1.181 4.052 1.00 97.00 92 THR A CA 1
ATOM 746 C C . THR A 1 92 ? 1.423 2.029 4.575 1.00 97.00 92 THR A C 1
ATOM 748 O O . THR A 1 92 ? 2.171 2.605 3.793 1.00 97.00 92 THR A O 1
ATOM 751 N N . ALA A 1 93 ? 1.606 2.067 5.895 1.00 97.25 93 ALA A N 1
ATOM 752 C CA . ALA A 1 93 ? 2.683 2.805 6.546 1.00 97.25 93 ALA A CA 1
ATOM 753 C C . ALA A 1 93 ? 4.067 2.333 6.071 1.00 97.25 93 ALA A C 1
ATOM 755 O O . ALA A 1 93 ? 4.951 3.141 5.802 1.00 97.25 93 ALA A O 1
ATOM 756 N N . PHE A 1 94 ? 4.243 1.017 5.931 1.00 97.06 94 PHE A N 1
ATOM 757 C CA . PHE A 1 94 ? 5.469 0.413 5.419 1.00 97.06 94 PHE A CA 1
ATOM 758 C C . PHE A 1 94 ? 5.769 0.828 3.972 1.00 97.06 94 PHE A C 1
ATOM 760 O O . PHE A 1 94 ? 6.880 1.277 3.703 1.00 97.06 94 PHE A O 1
ATOM 767 N N . ALA A 1 95 ? 4.792 0.727 3.067 1.00 96.94 95 ALA A N 1
ATOM 768 C CA . ALA A 1 95 ? 4.971 1.063 1.653 1.00 96.94 95 ALA A CA 1
ATOM 769 C C . ALA A 1 95 ? 5.114 2.576 1.403 1.00 96.94 95 ALA A C 1
ATOM 771 O O . ALA A 1 95 ? 5.739 2.979 0.433 1.00 96.94 95 ALA A O 1
ATOM 772 N N . LEU A 1 96 ? 4.601 3.423 2.303 1.00 96.44 96 LEU A N 1
ATOM 773 C CA . LEU A 1 96 ? 4.879 4.864 2.292 1.00 96.44 96 LEU A CA 1
ATOM 774 C C . LEU A 1 96 ? 6.250 5.220 2.885 1.00 96.44 96 LEU A C 1
ATOM 776 O O . LEU A 1 96 ? 6.622 6.384 2.861 1.00 96.44 96 LEU A O 1
ATOM 780 N N . HIS A 1 97 ? 7.007 4.254 3.415 1.00 96.06 97 HIS A N 1
ATOM 781 C CA . HIS A 1 97 ? 8.264 4.469 4.144 1.00 96.06 97 HIS A CA 1
ATOM 782 C C . HIS A 1 97 ? 8.124 5.207 5.489 1.00 96.06 97 HIS A C 1
ATOM 784 O O . HIS A 1 97 ? 9.094 5.766 5.998 1.00 96.06 97 HIS A O 1
ATOM 790 N N . HIS A 1 98 ? 6.949 5.134 6.115 1.00 96.31 98 HIS A N 1
ATOM 791 C CA . HIS A 1 98 ? 6.657 5.687 7.442 1.00 96.31 98 HIS A CA 1
ATOM 792 C C . HIS A 1 98 ? 6.179 4.590 8.417 1.00 96.31 98 HIS A C 1
ATOM 794 O O . HIS A 1 98 ? 5.063 4.661 8.938 1.00 96.31 98 HIS A O 1
ATOM 800 N N . PRO A 1 99 ? 6.969 3.526 8.672 1.00 93.00 99 PRO A N 1
ATOM 801 C CA . PRO A 1 99 ? 6.529 2.413 9.509 1.00 93.00 99 PRO A CA 1
ATOM 802 C C . PRO A 1 99 ? 6.194 2.874 10.934 1.00 93.00 99 PRO A C 1
ATOM 804 O O . PRO A 1 99 ? 6.981 3.552 11.588 1.00 93.00 99 PRO A O 1
ATOM 807 N N . GLY A 1 100 ? 5.023 2.469 11.429 1.00 91.94 100 GLY A N 1
ATOM 808 C CA . GLY A 1 100 ? 4.534 2.849 12.758 1.00 91.94 100 GLY A CA 1
ATOM 809 C C . GLY A 1 100 ? 3.830 4.208 12.820 1.00 91.94 100 GLY A C 1
ATOM 810 O O . GLY A 1 100 ? 3.339 4.567 13.891 1.00 91.94 100 GLY A O 1
ATOM 811 N N . ALA A 1 101 ? 3.729 4.934 11.701 1.00 93.88 101 ALA A N 1
ATOM 812 C CA . ALA A 1 101 ? 2.985 6.185 11.649 1.00 93.88 101 ALA A CA 1
ATOM 813 C C . ALA A 1 101 ? 1.501 5.978 12.013 1.00 93.88 101 ALA A C 1
ATOM 815 O O . ALA A 1 101 ? 0.871 5.004 11.576 1.00 93.88 101 ALA A O 1
ATOM 816 N N . PRO A 1 102 ? 0.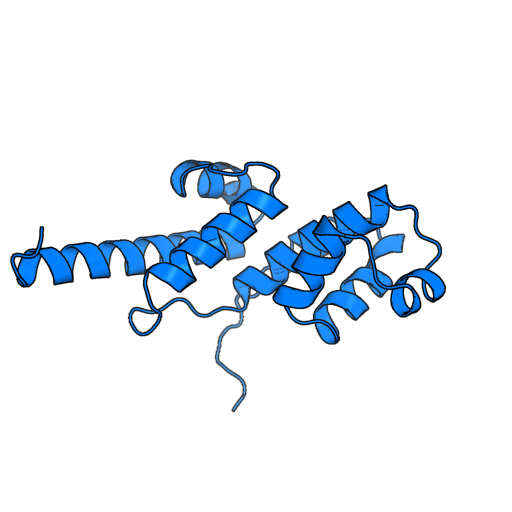906 6.881 12.813 1.00 94.06 102 PRO A N 1
ATOM 817 C CA . PRO A 1 102 ? -0.518 6.850 13.095 1.00 94.06 102 PRO A CA 1
ATOM 818 C C . PRO A 1 102 ? -1.328 7.177 11.835 1.00 94.06 102 PRO A C 1
ATOM 820 O O . PRO A 1 102 ? -0.876 7.889 10.942 1.00 94.06 102 PRO A O 1
ATOM 823 N N . LEU A 1 103 ? -2.584 6.725 11.801 1.00 93.94 103 LEU A N 1
ATOM 824 C CA . LEU A 1 103 ? -3.484 6.947 10.662 1.00 93.94 103 LEU A CA 1
ATOM 825 C C . LEU A 1 103 ? -3.619 8.426 10.262 1.00 93.94 103 LEU A C 1
ATOM 827 O O . LEU A 1 103 ? -3.741 8.725 9.082 1.00 93.94 103 LEU A O 1
ATOM 831 N N . SER A 1 104 ? -3.573 9.351 11.223 1.00 94.38 104 SER A N 1
ATOM 832 C CA . SER A 1 104 ? -3.619 10.791 10.943 1.00 94.38 104 SER A CA 1
ATOM 833 C C . SER A 1 104 ? -2.421 11.282 10.130 1.00 94.38 104 SER A C 1
ATOM 835 O O . SER A 1 104 ? -2.592 12.133 9.268 1.00 94.38 104 SER A O 1
ATOM 837 N N . GLU A 1 105 ? -1.228 10.746 10.388 1.00 95.56 105 GLU A N 1
ATOM 838 C CA . GLU A 1 105 ? -0.016 11.089 9.637 1.00 95.56 105 GLU A CA 1
ATOM 839 C C . GLU A 1 105 ? -0.067 10.465 8.240 1.00 95.56 105 GLU A C 1
ATOM 841 O O . GLU A 1 105 ? 0.140 11.161 7.253 1.00 95.56 105 GLU A O 1
ATOM 846 N N . ILE A 1 106 ? -0.461 9.187 8.142 1.00 96.25 106 ILE A N 1
ATOM 847 C CA . ILE A 1 106 ? -0.668 8.507 6.852 1.00 96.25 106 ILE A CA 1
ATOM 848 C C . ILE A 1 106 ? -1.653 9.293 5.978 1.00 96.25 106 ILE A C 1
ATOM 850 O O . ILE A 1 106 ? -1.412 9.476 4.790 1.00 96.25 106 ILE A O 1
ATOM 854 N N . TYR A 1 107 ? -2.747 9.777 6.566 1.00 96.62 107 TYR A N 1
ATOM 855 C CA . TYR A 1 107 ? -3.742 10.583 5.869 1.00 96.62 107 TYR A CA 1
ATOM 856 C C . TYR A 1 107 ? -3.155 11.902 5.340 1.00 96.62 107 TYR A C 1
ATOM 858 O O . TYR A 1 107 ? -3.343 12.221 4.171 1.00 96.62 107 TYR A O 1
ATOM 866 N N . GLN A 1 108 ? -2.383 12.628 6.153 1.00 95.62 108 GLN A N 1
ATOM 867 C CA . GLN A 1 108 ? -1.736 13.883 5.739 1.00 95.62 108 GLN A CA 1
ATOM 868 C C . GLN A 1 108 ? -0.729 13.696 4.597 1.00 95.62 108 GLN A C 1
ATOM 870 O O . GLN A 1 108 ? -0.587 14.579 3.754 1.00 95.62 108 GLN A O 1
ATOM 875 N N . LEU A 1 109 ? -0.040 12.551 4.547 1.00 94.56 109 LEU A N 1
ATOM 876 C CA . LEU A 1 109 ? 0.917 12.244 3.480 1.00 94.56 109 LEU A CA 1
ATOM 877 C C . LEU A 1 109 ? 0.251 12.087 2.109 1.00 94.56 109 LEU A C 1
ATOM 879 O O . LEU A 1 109 ? 0.891 12.335 1.091 1.00 94.56 109 LEU A O 1
ATOM 883 N N . VAL A 1 110 ? -1.010 11.653 2.075 1.00 94.62 110 VAL A N 1
ATOM 884 C CA . VAL A 1 110 ? -1.679 11.238 0.834 1.00 94.62 110 VAL A CA 1
ATOM 885 C C . VAL A 1 110 ? -2.841 12.142 0.433 1.00 94.62 110 VAL A C 1
ATOM 887 O O . VAL A 1 110 ? -3.192 12.167 -0.740 1.00 94.62 110 VAL A O 1
ATOM 890 N N . GLU A 1 111 ? -3.428 12.907 1.361 1.00 94.38 111 GLU A N 1
ATOM 891 C CA . GLU A 1 111 ? -4.676 13.654 1.126 1.00 94.38 111 GLU A CA 1
ATOM 892 C C . GLU A 1 111 ? -4.611 14.665 -0.018 1.00 94.38 111 GLU A C 1
ATOM 894 O O . GLU A 1 111 ? -5.628 14.947 -0.647 1.00 94.38 111 GLU A O 1
ATOM 899 N N . LYS A 1 112 ? -3.421 15.201 -0.292 1.00 90.75 112 LYS A N 1
ATOM 900 C CA . LYS A 1 112 ? -3.220 16.210 -1.328 1.00 90.75 112 LYS A CA 1
ATOM 901 C C . LYS A 1 112 ? -3.147 15.606 -2.730 1.00 90.75 112 LYS A C 1
ATOM 903 O O . LYS A 1 112 ? -3.667 16.196 -3.674 1.00 90.75 112 LYS A O 1
ATOM 908 N N . ASP A 1 113 ? -2.490 14.457 -2.855 1.00 91.25 113 ASP A N 1
ATOM 909 C CA . ASP A 1 113 ? -2.069 13.914 -4.149 1.00 91.25 113 ASP A CA 1
ATOM 910 C C . ASP A 1 113 ? -2.847 12.636 -4.531 1.00 91.25 113 ASP A C 1
ATOM 912 O O . ASP A 1 113 ? -3.027 12.362 -5.715 1.00 91.25 113 ASP A O 1
ATOM 916 N N . TYR A 1 114 ? -3.406 11.909 -3.555 1.00 93.69 114 TYR A N 1
ATOM 917 C CA . TYR A 1 114 ? -4.098 10.621 -3.731 1.00 93.69 114 TYR A CA 1
ATOM 918 C C . TYR A 1 114 ? -5.478 10.639 -3.056 1.00 93.69 114 TYR A C 1
ATOM 920 O O . TYR A 1 114 ? -5.699 10.072 -1.982 1.00 93.69 114 TYR A O 1
ATOM 928 N N . HIS A 1 115 ? -6.423 11.346 -3.677 1.00 89.44 115 HIS A N 1
ATOM 929 C CA . HIS A 1 115 ? -7.737 11.629 -3.090 1.00 89.44 115 HIS A CA 1
ATOM 930 C C . HIS A 1 115 ? -8.571 10.363 -2.839 1.00 89.44 115 HIS A C 1
ATOM 932 O O . HIS A 1 115 ? -9.226 10.263 -1.801 1.00 89.44 115 HIS A O 1
ATOM 938 N N . PHE A 1 116 ? -8.525 9.373 -3.739 1.00 90.44 116 PHE A N 1
ATOM 939 C CA . PHE A 1 116 ? -9.279 8.129 -3.554 1.00 90.44 116 PHE A CA 1
ATOM 940 C C . PHE A 1 116 ? -8.711 7.310 -2.399 1.00 90.44 116 PHE A C 1
ATOM 942 O O . PHE A 1 116 ? -9.463 6.760 -1.593 1.00 90.44 116 PHE A O 1
ATOM 949 N N . PHE A 1 117 ? -7.386 7.272 -2.269 1.00 94.25 117 PHE A N 1
ATOM 950 C CA . PHE A 1 117 ? -6.741 6.636 -1.128 1.00 94.25 117 PHE A CA 1
ATOM 951 C C . PHE A 1 117 ? -7.032 7.361 0.187 1.00 94.25 117 PHE A C 1
ATOM 953 O O . PHE A 1 117 ? -7.268 6.722 1.213 1.00 94.25 117 PHE A O 1
ATOM 960 N N . ALA A 1 118 ? -7.067 8.692 0.168 1.00 94.44 118 ALA A N 1
ATOM 961 C CA . ALA A 1 118 ? -7.441 9.493 1.326 1.00 94.44 118 ALA A CA 1
ATOM 962 C C . ALA A 1 118 ? -8.879 9.195 1.781 1.00 94.44 118 ALA A C 1
ATOM 964 O O . ALA A 1 118 ? -9.129 9.038 2.977 1.00 94.44 118 ALA A O 1
ATOM 965 N N . ASP A 1 119 ? -9.814 9.047 0.843 1.00 93.19 119 ASP A N 1
ATOM 966 C CA . ASP A 1 119 ? -11.189 8.651 1.149 1.00 93.19 119 ASP A CA 1
ATOM 967 C C . ASP A 1 119 ? -11.276 7.211 1.674 1.00 93.19 119 ASP A C 1
ATOM 969 O O . ASP A 1 119 ? -11.993 6.955 2.644 1.00 93.19 119 ASP A O 1
ATOM 973 N N . TRP A 1 120 ? -10.471 6.289 1.138 1.00 94.88 120 TRP A N 1
ATOM 974 C CA . TRP A 1 120 ? -10.335 4.943 1.702 1.00 94.88 120 TRP A CA 1
ATOM 975 C C . TRP A 1 120 ? -9.844 4.982 3.161 1.00 94.88 120 TRP A C 1
ATOM 977 O O . TRP A 1 120 ? -10.406 4.310 4.028 1.00 94.88 120 TRP A O 1
ATOM 987 N N . LEU A 1 121 ? -8.858 5.826 3.489 1.00 96.00 121 LEU A N 1
ATOM 988 C CA . LEU A 1 121 ? -8.383 5.999 4.869 1.00 96.00 121 LEU A CA 1
ATOM 989 C C . LEU A 1 121 ? -9.456 6.591 5.796 1.00 96.00 121 LEU A C 1
ATOM 991 O O . LEU A 1 121 ? -9.525 6.206 6.968 1.00 96.00 121 LEU A O 1
ATOM 995 N N . LYS A 1 122 ? -10.316 7.489 5.294 1.00 95.06 122 LYS A N 1
ATOM 996 C CA . LYS A 1 122 ? -11.474 7.990 6.057 1.00 95.06 122 LYS A CA 1
ATOM 997 C C . LYS A 1 122 ? -12.451 6.860 6.375 1.00 95.06 122 LYS A C 1
ATOM 999 O O . LYS A 1 122 ? -12.807 6.704 7.541 1.00 95.06 122 LYS A O 1
ATOM 1004 N N . GLN A 1 123 ? -12.799 6.023 5.394 1.00 94.25 123 GLN A N 1
ATOM 1005 C CA . GLN A 1 123 ? -13.650 4.844 5.612 1.00 94.25 123 GLN A CA 1
ATOM 1006 C C . GLN A 1 123 ? -13.043 3.907 6.669 1.00 94.25 123 GLN A C 1
ATOM 1008 O O . GLN A 1 123 ? -13.731 3.450 7.585 1.00 94.25 123 GLN A O 1
ATOM 1013 N N . VAL A 1 124 ? -11.730 3.662 6.604 1.00 95.00 124 VAL A N 1
ATOM 1014 C CA . VAL A 1 124 ? -11.017 2.879 7.625 1.00 95.00 124 VAL A CA 1
ATOM 1015 C C . VAL A 1 124 ? -11.173 3.503 9.015 1.00 95.00 124 VAL A C 1
ATOM 1017 O O . VAL A 1 124 ? -11.440 2.789 9.987 1.00 95.00 124 VAL A O 1
ATOM 1020 N N . GLN A 1 125 ? -11.019 4.823 9.134 1.00 95.00 125 GLN A N 1
ATOM 1021 C CA . GLN A 1 125 ? -11.170 5.524 10.408 1.00 95.00 125 GLN A CA 1
ATOM 1022 C C . GLN A 1 125 ? -12.600 5.426 10.954 1.00 95.00 125 GLN A C 1
ATOM 1024 O O . GLN A 1 125 ? -12.777 5.192 12.151 1.00 95.00 125 GLN A O 1
ATOM 1029 N N . GLU A 1 126 ? -13.615 5.564 10.104 1.00 94.94 126 GLU A N 1
ATOM 1030 C CA . GLU A 1 126 ? -15.023 5.432 10.489 1.00 94.94 126 GLU A CA 1
ATOM 1031 C C . GLU A 1 126 ? -15.313 4.047 11.074 1.00 94.94 126 GLU A C 1
ATOM 1033 O O . GLU A 1 126 ? -15.798 3.939 12.203 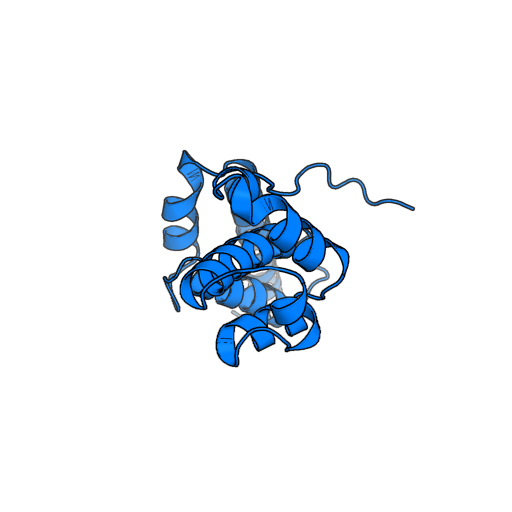1.00 94.94 126 GLU A O 1
ATOM 1038 N N . VAL A 1 127 ? -14.897 2.987 10.377 1.00 94.81 127 VAL A N 1
ATOM 1039 C CA . VAL A 1 127 ? -15.056 1.601 10.842 1.00 94.81 127 VAL A CA 1
ATOM 1040 C C . VAL A 1 127 ? -14.328 1.364 12.171 1.00 94.81 127 VAL A C 1
ATOM 1042 O O . VAL A 1 127 ? -14.863 0.721 13.080 1.00 94.81 127 VAL A O 1
ATOM 1045 N N . ARG A 1 128 ? -13.122 1.920 12.353 1.00 93.56 128 ARG A N 1
ATOM 1046 C CA . ARG A 1 128 ? -12.399 1.840 13.638 1.00 93.56 128 ARG A CA 1
ATOM 1047 C C . ARG A 1 128 ? -13.168 2.517 14.770 1.00 93.56 128 ARG A C 1
ATOM 1049 O O . ARG A 1 128 ? -13.234 1.974 15.875 1.00 93.56 128 ARG A O 1
ATOM 1056 N N . MET A 1 129 ? -13.775 3.671 14.506 1.00 92.88 129 MET A N 1
ATOM 1057 C CA . MET A 1 129 ? -14.603 4.373 15.485 1.00 92.88 129 MET A CA 1
ATOM 1058 C C . MET A 1 129 ? -15.869 3.587 15.840 1.00 92.88 129 MET A C 1
ATOM 1060 O O . MET A 1 129 ? -16.286 3.605 16.999 1.00 92.88 129 MET A O 1
ATOM 1064 N N . GLU A 1 130 ? -16.462 2.860 14.892 1.00 93.31 130 GLU A N 1
ATOM 1065 C CA . GLU A 1 130 ? -17.594 1.967 15.161 1.00 93.31 130 GLU A CA 1
ATOM 1066 C C . GLU A 1 130 ? -17.216 0.827 16.108 1.00 93.31 130 GLU A C 1
ATOM 1068 O O . GLU A 1 130 ? -17.942 0.578 17.073 1.00 93.31 130 GLU A O 1
ATOM 1073 N N . PHE A 1 131 ? -16.047 0.199 15.937 1.00 90.62 131 PHE A N 1
ATOM 1074 C CA . PHE A 1 131 ? -15.567 -0.805 16.896 1.00 90.62 131 PHE A CA 1
ATOM 1075 C C . PHE A 1 131 ? -15.439 -0.244 18.313 1.00 90.62 131 PHE A C 1
ATOM 1077 O O . PHE A 1 131 ? -15.876 -0.888 19.269 1.00 90.62 131 PHE A O 1
ATOM 1084 N N . VAL A 1 132 ? -14.898 0.969 18.457 1.00 90.56 132 VAL A N 1
ATOM 1085 C CA . VAL A 1 132 ? -14.787 1.638 19.762 1.00 90.56 132 VAL A CA 1
ATOM 1086 C C . VAL A 1 132 ? -16.171 1.902 20.357 1.00 90.56 132 VAL A C 1
ATOM 1088 O O . VAL A 1 132 ? -16.394 1.622 21.535 1.00 90.56 132 VAL A O 1
ATOM 1091 N N . LYS A 1 133 ? -17.123 2.400 19.557 1.00 91.62 133 LYS A N 1
ATOM 109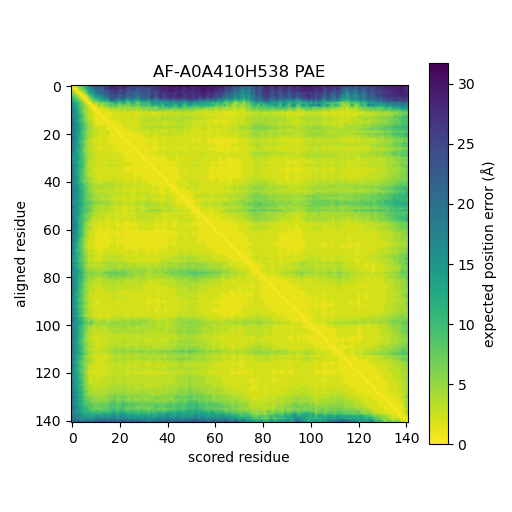2 C CA . LYS A 1 133 ? -18.510 2.622 20.000 1.00 91.62 133 LYS A CA 1
ATOM 1093 C C . LYS A 1 133 ? -19.166 1.318 20.464 1.00 91.62 133 LYS A C 1
ATOM 1095 O O . LYS A 1 133 ? -19.760 1.289 21.539 1.00 91.62 133 LYS A O 1
ATOM 1100 N N . HIS A 1 134 ? -19.022 0.234 19.702 1.00 89.31 134 HIS A N 1
ATOM 1101 C CA . HIS A 1 134 ? -19.578 -1.073 20.057 1.00 89.31 134 HIS A CA 1
ATOM 1102 C C . HIS A 1 134 ? -18.935 -1.675 21.310 1.00 89.31 134 HIS A C 1
ATOM 1104 O O . HIS A 1 134 ? -19.640 -2.275 22.118 1.00 89.31 134 HIS A O 1
ATOM 1110 N N . ALA A 1 135 ? -17.625 -1.513 21.496 1.00 88.38 135 ALA A N 1
ATOM 1111 C CA . ALA A 1 135 ? -16.934 -1.969 22.699 1.00 88.38 135 ALA A CA 1
ATOM 1112 C C . ALA A 1 135 ? -17.401 -1.203 23.949 1.00 88.38 135 ALA A C 1
ATOM 1114 O O . ALA A 1 135 ? -17.724 -1.833 24.956 1.00 88.38 135 ALA A O 1
ATOM 1115 N N . LYS A 1 136 ? -17.545 0.128 23.855 1.00 89.69 136 LYS A N 1
ATOM 1116 C CA . LYS A 1 136 ? -18.110 0.967 24.928 1.00 89.69 136 LYS A CA 1
ATOM 1117 C C . LYS A 1 136 ? -19.548 0.581 25.271 1.00 89.69 136 LYS A C 1
ATOM 1119 O O . LYS A 1 136 ? -19.879 0.416 26.437 1.00 89.69 136 LYS A O 1
ATOM 1124 N N . ALA A 1 137 ? -20.395 0.362 24.263 1.00 90.81 137 ALA A N 1
ATOM 1125 C CA . ALA A 1 137 ? -21.777 -0.080 24.473 1.00 90.81 137 ALA A CA 1
ATOM 1126 C C . ALA A 1 137 ? -21.872 -1.451 25.172 1.00 90.81 137 ALA A C 1
ATOM 1128 O O . ALA A 1 137 ? -22.874 -1.746 25.817 1.00 90.81 137 ALA A O 1
ATOM 1129 N N . LYS A 1 138 ? -20.828 -2.280 25.058 1.00 89.31 138 LYS A N 1
ATOM 1130 C CA . LYS A 1 138 ? -20.705 -3.581 25.729 1.00 89.31 138 LYS A CA 1
ATOM 1131 C C . LYS A 1 138 ? -19.971 -3.514 27.078 1.00 89.31 138 LYS A C 1
ATOM 1133 O O . LYS A 1 138 ? -19.769 -4.560 27.684 1.00 89.31 138 LYS A O 1
ATOM 1138 N N . GLY A 1 139 ? -19.559 -2.327 27.535 1.00 84.75 139 GLY A N 1
ATOM 1139 C CA . GLY A 1 139 ? -18.818 -2.144 28.790 1.00 84.75 139 GLY A CA 1
ATOM 1140 C C . GLY A 1 139 ? -17.407 -2.743 28.785 1.00 84.75 139 GLY A C 1
ATOM 1141 O O . GLY A 1 139 ? -16.883 -3.077 29.842 1.00 84.75 139 GLY A O 1
ATOM 1142 N N . LEU A 1 140 ? -16.809 -2.933 27.604 1.00 79.38 140 LEU A N 1
ATOM 1143 C CA . LEU A 1 140 ? -15.462 -3.499 27.444 1.00 79.38 140 LEU A CA 1
ATOM 1144 C C . LEU A 1 140 ? -14.354 -2.427 27.446 1.00 79.38 140 LEU A C 1
ATOM 1146 O O . LEU A 1 140 ? -13.176 -2.779 27.387 1.00 79.38 140 LEU A O 1
ATOM 1150 N N . LEU A 1 141 ? -14.736 -1.145 27.462 1.00 67.56 141 LEU A N 1
ATOM 1151 C CA . LEU A 1 141 ? -13.886 0.051 27.461 1.00 67.56 141 LEU A CA 1
ATOM 1152 C C . LEU A 1 141 ? -14.505 1.149 28.324 1.00 67.56 141 LEU A C 1
ATOM 1154 O O . LEU A 1 141 ? -15.757 1.201 28.368 1.00 67.56 141 LEU A O 1
#

Secondary structure (DSSP, 8-state):
---S------HHHHTS-GGGHHHHHHHHHH--HHHHHHHHHH---HHHHTTS---HHHHHHHHHHHHHHHHTTS---TTS-HHHHHHHHHHHHHHTT-TT--HHHHHHHHTTT-HHHHHHHHHHHHHHHHHHHHHHHTT--